Protein AF-A0A235ITZ3-F1 (afdb_monomer_lite)

pLDDT: mean 91.91, std 9.41, range [56.56, 98.81]

Radius of gyration: 17.05 Å; chains: 1; bounding box: 42×32×46 Å

Sequence (168 aa):
MAGVDEAIAHHKAQGYTIIGITNQGGCDTINRNTGKPLKSLEDAIAEQQYTLELIPQLECIYFCPDMKGLTCYRVVRQGAIKIIKIEEIKDINYLFRKSGAGMIYRAAGDFEIDLTKSWMIEDEKAAIAAGVNFFWADVWRMRFTPGMYEVRQATPQQIEFLEGINLN

Foldseek 3Di:
DFQPLVLLVVLVVLVDAAEAAEEQQQCADADPVPRHRNDHPVRVLVVQLVVCVVRVSHQWYWYDHHPQLQWIWTHDNPDIDIDGHDPPPPDQLCRSDPVRQVSVVVVCVVPVDDQQADEDECHVSVNVSSVHHYDYNCLSSVLRGPDDDPSPDDDPVRVCSSVVHDPD

Structure (mmCIF, N/CA/C/O backbone):
data_AF-A0A235ITZ3-F1
#
_entry.id   AF-A0A235ITZ3-F1
#
loop_
_atom_site.group_PDB
_atom_site.id
_atom_site.type_symbol
_atom_site.label_atom_id
_atom_site.label_alt_id
_atom_site.label_comp_id
_atom_site.label_asym_id
_atom_site.label_entity_id
_atom_site.label_seq_id
_atom_site.pdbx_PDB_ins_code
_atom_site.Cartn_x
_atom_site.Cartn_y
_atom_site.Cartn_z
_atom_site.occupancy
_atom_site.B_iso_or_equiv
_atom_site.auth_seq_id
_atom_site.auth_comp_id
_atom_site.auth_asym_id
_atom_site.auth_atom_id
_atom_site.pdbx_PDB_model_num
ATOM 1 N N . MET A 1 1 ? 1.433 -13.022 10.257 1.00 65.56 1 MET A N 1
ATOM 2 C CA . MET A 1 1 ? 2.155 -12.397 11.396 1.00 65.56 1 MET A CA 1
ATOM 3 C C . MET A 1 1 ? 1.133 -12.215 12.505 1.00 65.56 1 MET A C 1
ATOM 5 O O . MET A 1 1 ? 0.013 -11.854 12.176 1.00 65.56 1 MET A O 1
ATOM 9 N N . ALA A 1 2 ? 1.456 -12.525 13.763 1.00 83.88 2 ALA A N 1
ATOM 10 C CA . ALA A 1 2 ? 0.456 -12.489 14.837 1.00 83.88 2 ALA A CA 1
ATOM 11 C C . ALA A 1 2 ? -0.190 -11.095 14.962 1.00 83.88 2 ALA A C 1
ATOM 13 O O . ALA A 1 2 ? 0.519 -10.089 14.874 1.00 83.88 2 ALA A O 1
ATOM 14 N N . GLY A 1 3 ? -1.513 -11.047 15.138 1.00 86.25 3 GLY A N 1
ATOM 15 C CA . GLY A 1 3 ? -2.287 -9.815 15.302 1.00 86.25 3 GLY A CA 1
ATOM 16 C C . GLY A 1 3 ? -2.624 -9.077 14.003 1.00 86.25 3 GLY A C 1
ATOM 17 O O . GLY A 1 3 ? -3.430 -8.155 14.038 1.00 86.25 3 GLY A O 1
ATOM 18 N N . VAL A 1 4 ? -2.033 -9.435 12.855 1.00 91.12 4 VAL A N 1
ATOM 19 C CA . VAL A 1 4 ? -2.322 -8.744 11.583 1.00 91.12 4 VAL A CA 1
ATOM 20 C C . VAL A 1 4 ? -3.715 -9.093 11.069 1.00 91.12 4 VAL A C 1
ATOM 22 O O . VAL A 1 4 ? -4.459 -8.192 10.690 1.00 91.12 4 VAL A O 1
ATOM 25 N N . ASP A 1 5 ? -4.086 -10.373 11.088 1.00 91.56 5 ASP A N 1
ATOM 26 C CA . ASP A 1 5 ? -5.382 -10.821 10.571 1.00 91.56 5 ASP A CA 1
ATOM 27 C C . ASP A 1 5 ? -6.522 -10.256 11.431 1.00 91.56 5 ASP A C 1
ATOM 29 O O . ASP A 1 5 ? -7.515 -9.747 10.905 1.00 91.56 5 ASP A O 1
ATOM 33 N N . GLU A 1 6 ? -6.339 -10.253 12.754 1.00 92.00 6 GLU A N 1
ATOM 34 C CA . GLU A 1 6 ? -7.262 -9.659 13.716 1.00 92.00 6 GLU A CA 1
ATOM 35 C C . GLU A 1 6 ? -7.363 -8.137 13.557 1.00 92.00 6 GLU A C 1
ATOM 37 O O . GLU A 1 6 ? -8.473 -7.603 13.538 1.00 92.00 6 GLU A O 1
ATOM 42 N N . ALA A 1 7 ? -6.235 -7.436 13.390 1.00 93.19 7 ALA A N 1
ATOM 43 C CA . ALA A 1 7 ? -6.230 -5.991 13.174 1.00 93.19 7 ALA A CA 1
ATOM 44 C C . ALA A 1 7 ? -6.975 -5.621 11.887 1.00 93.19 7 ALA A C 1
ATOM 46 O O . ALA A 1 7 ? -7.835 -4.740 11.890 1.00 93.19 7 ALA A O 1
ATOM 47 N N . ILE A 1 8 ? -6.693 -6.316 10.784 1.00 95.00 8 ILE A N 1
ATOM 48 C CA . ILE A 1 8 ? -7.360 -6.082 9.502 1.00 95.00 8 ILE A CA 1
ATOM 49 C C . ILE A 1 8 ? -8.861 -6.366 9.615 1.00 95.00 8 ILE A C 1
ATOM 51 O O . ILE A 1 8 ? -9.670 -5.547 9.174 1.00 95.00 8 ILE A O 1
ATOM 55 N N . ALA A 1 9 ? -9.247 -7.488 10.228 1.00 93.62 9 ALA A N 1
ATOM 56 C CA . ALA A 1 9 ? -10.651 -7.836 10.429 1.00 93.62 9 ALA A CA 1
ATOM 57 C C . ALA A 1 9 ? -11.388 -6.788 11.278 1.00 93.62 9 ALA A C 1
ATOM 59 O O . ALA A 1 9 ? -12.504 -6.397 10.934 1.00 93.62 9 ALA A O 1
ATOM 60 N N . HIS A 1 10 ? -10.751 -6.294 12.341 1.00 94.12 10 HIS A N 1
ATOM 61 C CA . HIS A 1 10 ? -11.303 -5.265 13.215 1.00 94.12 10 HIS A CA 1
ATOM 62 C C . HIS A 1 10 ? -11.600 -3.962 12.462 1.00 94.12 10 HIS A C 1
ATOM 64 O O . HIS A 1 10 ? -12.735 -3.488 12.472 1.00 94.12 10 HIS A O 1
ATOM 70 N N . HIS A 1 11 ? -10.621 -3.417 11.736 1.00 95.50 11 HIS A N 1
ATOM 71 C CA . HIS A 1 11 ? -10.809 -2.163 10.999 1.00 95.50 11 HIS A CA 1
ATOM 72 C C . HIS A 1 11 ? -11.786 -2.341 9.830 1.00 95.50 11 HIS A C 1
ATOM 74 O O . HIS A 1 11 ? -12.597 -1.457 9.551 1.00 95.50 11 HIS A O 1
ATOM 80 N N . LYS A 1 12 ? -11.795 -3.513 9.182 1.00 95.19 12 LYS A N 1
ATOM 81 C CA . LYS A 1 12 ? -12.799 -3.825 8.159 1.00 95.19 12 LYS A CA 1
ATOM 82 C C . LYS A 1 12 ? -14.220 -3.803 8.733 1.00 95.19 12 LYS A C 1
ATOM 84 O O . LYS A 1 12 ? -15.114 -3.257 8.091 1.00 95.19 12 LYS A O 1
ATOM 89 N N . ALA A 1 13 ? -14.426 -4.335 9.941 1.00 94.44 13 ALA A N 1
ATOM 90 C CA . ALA A 1 13 ? -15.723 -4.309 10.624 1.00 94.44 13 ALA A CA 1
ATOM 91 C C . ALA A 1 13 ? -16.183 -2.888 11.002 1.00 94.44 13 ALA A C 1
ATOM 93 O O . ALA A 1 13 ? -17.382 -2.639 11.081 1.00 94.44 13 ALA A O 1
ATOM 94 N N . GLN A 1 14 ? -15.249 -1.948 11.172 1.00 94.00 14 GLN A N 1
ATOM 95 C CA . GLN A 1 14 ? -15.540 -0.523 11.374 1.00 94.00 14 GLN A CA 1
ATOM 96 C C . GLN A 1 14 ? -15.822 0.243 10.068 1.00 94.00 14 GLN A C 1
ATOM 98 O O . GLN A 1 14 ? -16.101 1.439 10.099 1.00 94.00 14 GLN A O 1
ATOM 103 N N . GLY A 1 15 ? -15.750 -0.422 8.911 1.00 94.50 15 GLY A N 1
ATOM 104 C CA . GLY A 1 15 ? -16.023 0.187 7.609 1.00 94.50 15 GLY A CA 1
ATOM 105 C C . GLY A 1 15 ? -14.792 0.722 6.875 1.00 94.50 15 GLY A C 1
ATOM 106 O O . GLY A 1 15 ? -14.949 1.360 5.835 1.00 94.50 15 GLY A O 1
ATOM 107 N N . TYR A 1 16 ? -13.571 0.447 7.348 1.00 96.94 16 TYR A N 1
ATOM 108 C CA . TYR A 1 16 ? -12.370 0.814 6.597 1.00 96.94 16 TYR A CA 1
ATOM 109 C C . TYR A 1 16 ? -12.228 -0.008 5.310 1.00 96.94 16 TYR A C 1
ATOM 111 O O . TYR A 1 16 ? -12.414 -1.230 5.276 1.00 96.94 16 TYR A O 1
ATOM 119 N N . THR A 1 17 ? -11.812 0.671 4.243 1.00 97.75 17 THR A N 1
ATOM 120 C CA . THR A 1 17 ? -11.331 0.028 3.017 1.00 97.75 17 THR A CA 1
ATOM 121 C C . THR A 1 17 ? -9.848 -0.284 3.185 1.00 97.75 17 THR A C 1
ATOM 123 O O . THR A 1 17 ? -9.053 0.621 3.430 1.00 97.75 17 THR A O 1
ATOM 126 N N . ILE A 1 18 ? -9.465 -1.558 3.070 1.00 98.06 18 ILE A N 1
ATOM 127 C CA . ILE A 1 18 ? -8.084 -2.004 3.297 1.00 98.06 18 ILE A CA 1
ATOM 128 C C . ILE A 1 18 ? -7.389 -2.171 1.942 1.00 98.06 18 ILE A C 1
ATOM 130 O O . ILE A 1 18 ? -7.857 -2.924 1.084 1.00 98.06 18 ILE A O 1
ATOM 134 N N . ILE A 1 19 ? -6.280 -1.455 1.742 1.00 98.44 19 ILE A N 1
ATOM 135 C CA . ILE A 1 19 ? -5.553 -1.373 0.466 1.00 98.44 19 ILE A CA 1
ATOM 136 C C . ILE A 1 19 ? -4.061 -1.592 0.717 1.00 98.44 19 ILE A C 1
ATOM 138 O O . ILE A 1 19 ? -3.480 -0.982 1.611 1.00 98.44 19 ILE A O 1
ATOM 142 N N . GLY A 1 20 ? -3.428 -2.441 -0.093 1.00 98.31 20 GLY A N 1
ATOM 143 C CA . GLY A 1 20 ? -1.984 -2.656 -0.039 1.00 98.31 20 GLY A CA 1
ATOM 144 C C . GLY A 1 20 ? -1.240 -1.655 -0.918 1.00 98.31 20 GLY A C 1
ATOM 145 O O . GLY A 1 20 ? -1.676 -1.358 -2.029 1.00 98.31 20 GLY A O 1
ATOM 146 N N . ILE A 1 21 ? -0.103 -1.143 -0.443 1.00 98.12 21 ILE A N 1
ATOM 147 C CA . ILE A 1 21 ? 0.753 -0.215 -1.195 1.00 98.12 21 ILE A CA 1
ATOM 148 C C . ILE A 1 21 ? 2.219 -0.616 -1.019 1.00 98.12 21 ILE A C 1
ATOM 150 O O . ILE A 1 21 ? 2.741 -0.592 0.097 1.00 98.12 21 ILE A O 1
ATOM 154 N N . THR A 1 22 ? 2.919 -0.949 -2.107 1.00 98.38 22 THR A N 1
ATOM 155 C CA . THR A 1 22 ? 4.291 -1.484 -2.016 1.00 98.38 22 THR A CA 1
ATOM 156 C C . THR A 1 22 ? 5.236 -1.038 -3.140 1.00 98.38 22 THR A C 1
ATOM 158 O O . THR A 1 22 ? 4.839 -0.797 -4.277 1.00 98.38 22 THR A O 1
ATOM 161 N N . ASN A 1 23 ? 6.528 -0.920 -2.822 1.00 98.19 23 ASN A N 1
ATOM 162 C CA . ASN A 1 23 ? 7.587 -0.683 -3.805 1.00 98.19 23 ASN A CA 1
ATOM 163 C C . ASN A 1 23 ? 8.191 -2.032 -4.225 1.00 98.19 23 ASN A C 1
ATOM 165 O O . ASN A 1 23 ? 8.760 -2.732 -3.395 1.00 98.19 23 ASN A O 1
ATOM 169 N N . GLN A 1 24 ? 8.175 -2.355 -5.518 1.00 97.44 24 GLN A N 1
ATOM 170 C CA . GLN A 1 24 ? 8.738 -3.591 -6.082 1.00 97.44 24 GLN A CA 1
ATOM 171 C C . GLN A 1 24 ? 9.976 -3.293 -6.943 1.00 97.44 24 GLN A C 1
ATOM 173 O O . GLN A 1 24 ? 10.072 -3.703 -8.097 1.00 97.44 24 GLN A O 1
ATOM 178 N N . GLY A 1 25 ? 10.957 -2.585 -6.366 1.00 95.00 25 GLY A N 1
ATOM 179 C CA . GLY A 1 25 ? 12.158 -2.110 -7.080 1.00 95.00 25 GLY A CA 1
ATOM 180 C C . GLY A 1 25 ? 13.053 -3.206 -7.679 1.00 95.00 25 GLY A C 1
ATOM 181 O O . GLY A 1 25 ? 13.891 -2.913 -8.530 1.00 95.00 25 GLY A O 1
ATOM 182 N N . GLY A 1 26 ? 12.861 -4.471 -7.286 1.00 96.06 26 GLY A N 1
ATOM 183 C CA . GLY A 1 26 ? 13.508 -5.619 -7.928 1.00 96.06 26 GLY A CA 1
ATOM 184 C C . GLY A 1 26 ? 13.159 -5.771 -9.415 1.00 96.06 26 GLY A C 1
ATOM 185 O O . GLY A 1 26 ? 13.949 -6.353 -10.152 1.00 96.06 26 GLY A O 1
ATOM 186 N N . CYS A 1 27 ? 12.035 -5.200 -9.863 1.00 96.44 27 CYS A N 1
ATOM 187 C CA . CYS A 1 27 ? 11.621 -5.211 -11.269 1.00 96.44 27 CYS A CA 1
ATOM 188 C C . CYS A 1 27 ? 12.490 -4.322 -12.174 1.00 96.44 27 CYS A C 1
ATOM 190 O O . CYS A 1 27 ? 12.584 -4.573 -13.370 1.00 96.44 27 CYS A O 1
ATOM 192 N N . ASP A 1 28 ? 13.114 -3.285 -11.616 1.00 95.75 28 ASP A N 1
ATOM 193 C CA . ASP A 1 28 ? 13.930 -2.310 -12.358 1.00 95.75 28 ASP A CA 1
ATOM 194 C C . ASP A 1 28 ? 15.424 -2.429 -12.011 1.00 95.75 28 ASP A C 1
ATOM 196 O O . ASP A 1 28 ? 16.309 -2.018 -12.759 1.00 95.75 28 ASP A O 1
ATOM 200 N N . THR A 1 29 ? 15.737 -3.062 -10.878 1.00 95.56 29 THR A N 1
ATOM 201 C CA . THR A 1 29 ? 17.122 -3.322 -10.483 1.00 95.56 29 THR A CA 1
ATOM 202 C C . THR A 1 29 ? 17.711 -4.453 -11.325 1.00 95.56 29 THR A C 1
ATOM 204 O O . THR A 1 29 ? 17.237 -5.586 -11.267 1.00 95.56 29 THR A O 1
ATOM 207 N N . ILE A 1 30 ? 18.784 -4.166 -12.065 1.00 96.25 30 ILE A N 1
ATOM 208 C CA . ILE A 1 30 ? 19.452 -5.140 -12.938 1.00 96.25 30 ILE A CA 1
ATOM 209 C C . ILE A 1 30 ? 20.471 -5.983 -12.165 1.00 96.25 30 ILE A C 1
ATOM 211 O O . ILE A 1 30 ? 21.384 -5.469 -11.514 1.00 96.25 30 ILE A O 1
ATOM 215 N N . ASN A 1 31 ? 20.353 -7.302 -12.297 1.00 95.25 31 ASN A N 1
ATOM 216 C CA . ASN A 1 31 ? 21.351 -8.259 -11.850 1.00 95.25 31 ASN A CA 1
ATOM 217 C C . ASN A 1 31 ? 22.579 -8.203 -12.770 1.00 95.25 31 ASN A C 1
ATOM 219 O O . ASN A 1 31 ? 22.499 -8.520 -13.958 1.00 95.25 31 ASN A O 1
ATOM 223 N N . ARG A 1 32 ? 23.739 -7.848 -12.209 1.00 95.69 32 ARG A N 1
ATOM 224 C CA . ARG A 1 32 ? 24.992 -7.698 -12.968 1.00 95.69 32 ARG A CA 1
ATOM 225 C C . ARG A 1 32 ? 25.489 -8.995 -13.612 1.00 95.69 32 ARG A C 1
ATOM 227 O O . ARG A 1 32 ? 26.181 -8.923 -14.618 1.00 95.69 32 ARG A O 1
ATOM 234 N N . ASN A 1 33 ? 25.132 -10.154 -13.061 1.00 96.12 33 ASN A N 1
ATOM 235 C CA . ASN A 1 33 ? 25.587 -11.450 -13.565 1.00 96.12 33 A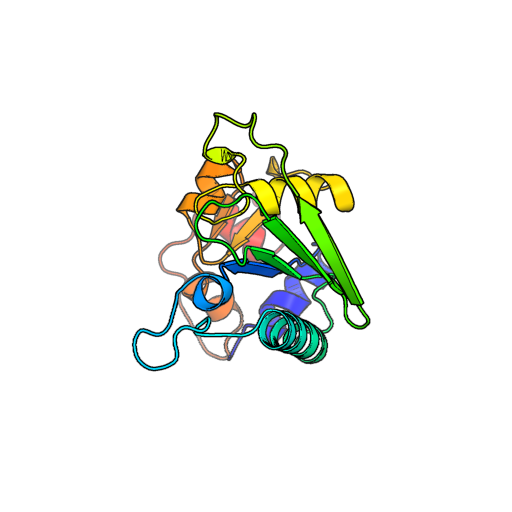SN A CA 1
ATOM 236 C C . ASN A 1 33 ? 24.738 -11.949 -14.740 1.00 96.12 33 ASN A C 1
ATOM 238 O O . ASN A 1 33 ? 25.240 -12.675 -15.590 1.00 96.12 33 ASN A O 1
ATOM 242 N N . THR A 1 34 ? 23.452 -11.588 -14.782 1.00 95.62 34 THR A N 1
ATOM 243 C CA . THR A 1 34 ? 22.510 -12.094 -15.797 1.00 95.62 34 THR A CA 1
ATOM 244 C C . THR A 1 34 ? 22.095 -11.039 -16.819 1.00 95.62 34 THR A C 1
ATOM 246 O O . THR A 1 34 ? 21.531 -11.396 -17.851 1.00 95.62 34 THR A O 1
ATOM 249 N N . GLY A 1 35 ? 22.332 -9.752 -16.538 1.00 95.44 35 GLY A N 1
ATOM 250 C CA . GLY A 1 35 ? 21.870 -8.631 -17.361 1.00 95.44 35 GLY A CA 1
ATOM 251 C C . GLY A 1 35 ? 20.348 -8.437 -17.352 1.00 95.44 35 GLY A C 1
ATOM 252 O O . GLY A 1 35 ? 19.828 -7.694 -18.178 1.00 95.44 35 GLY A O 1
ATOM 253 N N . LYS A 1 36 ? 19.626 -9.109 -16.445 1.00 94.94 36 LYS A N 1
ATOM 254 C CA . LYS A 1 36 ? 18.157 -9.090 -16.339 1.00 94.94 36 LYS A CA 1
ATOM 255 C C . LYS A 1 36 ? 17.703 -8.465 -15.012 1.00 94.94 36 LYS A C 1
ATOM 257 O O . LYS A 1 36 ? 18.507 -8.418 -14.079 1.00 94.94 36 LYS A O 1
ATOM 262 N N . PRO A 1 37 ? 16.439 -8.022 -14.892 1.00 96.81 37 PRO A N 1
ATOM 263 C CA . PRO A 1 37 ? 15.859 -7.625 -13.608 1.00 96.81 37 PRO A CA 1
ATOM 264 C C . PRO A 1 37 ? 16.039 -8.675 -12.500 1.00 96.81 37 PRO A C 1
ATOM 266 O O . PRO A 1 37 ? 16.053 -9.876 -12.777 1.00 96.81 37 PRO A O 1
ATOM 269 N N . LEU A 1 38 ? 16.159 -8.230 -11.242 1.00 96.38 38 LEU A N 1
ATOM 270 C CA . LEU A 1 38 ? 16.217 -9.111 -10.064 1.00 96.38 38 LEU A CA 1
ATOM 271 C C . LEU A 1 38 ? 14.907 -9.877 -9.834 1.00 96.38 38 LEU A C 1
ATOM 273 O O . LEU A 1 38 ? 14.934 -10.958 -9.252 1.00 96.38 38 LEU A O 1
ATOM 277 N N . LYS A 1 39 ? 13.780 -9.314 -10.270 1.00 96.56 39 LYS A N 1
ATOM 278 C CA . LYS A 1 39 ? 12.448 -9.924 -10.234 1.00 96.56 39 LYS A CA 1
ATOM 279 C C . LYS A 1 39 ? 11.743 -9.618 -11.553 1.00 96.56 39 LYS A C 1
ATOM 281 O O . LYS A 1 39 ? 11.853 -8.495 -12.041 1.00 96.56 39 LYS A O 1
ATOM 286 N N . SER A 1 40 ? 11.045 -10.586 -12.142 1.00 96.88 40 SER A N 1
ATOM 287 C CA . SER A 1 40 ? 10.199 -10.294 -13.303 1.00 96.88 40 SER A CA 1
ATOM 288 C C . SER A 1 40 ? 8.951 -9.514 -12.876 1.00 96.88 40 SER A C 1
ATOM 290 O O . SER A 1 40 ? 8.558 -9.520 -11.706 1.00 96.88 40 SER A O 1
ATOM 292 N N . LEU A 1 41 ? 8.318 -8.819 -13.818 1.00 97.44 41 LEU A N 1
ATOM 293 C CA . LEU A 1 41 ? 7.065 -8.129 -13.525 1.00 97.44 41 LEU A CA 1
ATOM 294 C C . LEU A 1 41 ? 5.947 -9.139 -13.229 1.00 97.44 41 LEU A C 1
ATOM 296 O O . LEU A 1 41 ? 5.115 -8.904 -12.355 1.00 97.44 41 LEU A O 1
ATOM 300 N N . GLU A 1 42 ? 5.951 -10.259 -13.942 1.00 97.75 42 GLU A N 1
ATOM 301 C CA . GLU A 1 42 ? 5.010 -11.362 -13.791 1.00 97.75 42 GLU A CA 1
ATOM 302 C C . GLU A 1 42 ? 5.088 -11.953 -12.379 1.00 97.75 42 GLU A C 1
ATOM 304 O O . GLU A 1 42 ? 4.055 -12.102 -11.728 1.00 97.75 42 GLU A O 1
ATOM 309 N N . ASP A 1 43 ? 6.299 -12.182 -11.860 1.00 98.00 43 ASP A N 1
ATOM 310 C CA . ASP A 1 43 ? 6.500 -12.659 -10.486 1.00 98.00 43 ASP A CA 1
ATOM 311 C C . ASP A 1 43 ? 6.021 -11.628 -9.458 1.00 98.00 43 ASP A C 1
ATOM 313 O O . ASP A 1 43 ? 5.413 -11.986 -8.451 1.00 98.00 43 ASP A O 1
ATOM 317 N N . ALA A 1 44 ? 6.265 -10.334 -9.698 1.00 98.31 44 ALA A N 1
ATOM 318 C CA . ALA A 1 44 ? 5.795 -9.279 -8.803 1.00 98.31 44 ALA A CA 1
ATOM 319 C C . ALA A 1 44 ? 4.260 -9.217 -8.743 1.00 98.31 44 ALA A C 1
ATOM 321 O O 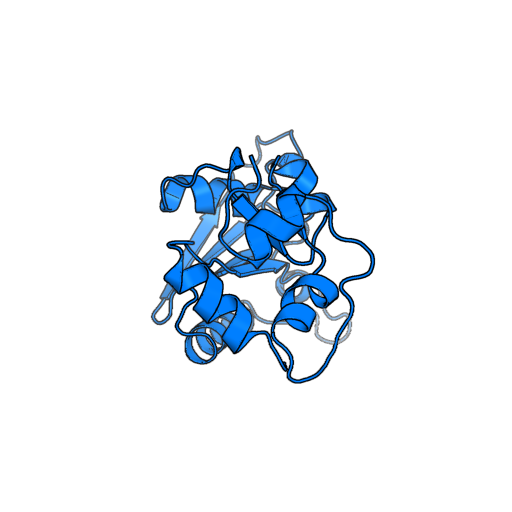. ALA A 1 44 ? 3.703 -9.061 -7.653 1.00 98.31 44 ALA A O 1
ATOM 322 N N . ILE A 1 45 ? 3.581 -9.371 -9.887 1.00 98.56 45 ILE A N 1
ATOM 323 C CA . ILE A 1 45 ? 2.116 -9.453 -9.966 1.00 98.56 45 ILE A CA 1
ATOM 324 C C . ILE A 1 45 ? 1.617 -10.706 -9.242 1.00 98.56 45 ILE A C 1
ATOM 326 O O . ILE A 1 45 ? 0.721 -10.589 -8.407 1.00 98.56 45 ILE A O 1
ATOM 330 N N . ALA A 1 46 ? 2.213 -11.871 -9.507 1.00 98.25 46 ALA A N 1
ATOM 331 C CA . ALA A 1 46 ? 1.825 -13.132 -8.881 1.00 98.25 46 ALA A CA 1
ATOM 332 C C . ALA A 1 46 ? 1.977 -13.085 -7.349 1.00 98.25 46 ALA A C 1
ATOM 334 O O . ALA A 1 46 ? 1.073 -13.495 -6.626 1.00 98.25 46 ALA A O 1
ATOM 335 N N . GLU A 1 47 ? 3.066 -12.502 -6.839 1.00 98.25 47 GLU A N 1
ATOM 336 C CA . GLU A 1 47 ? 3.279 -12.284 -5.400 1.00 98.25 47 GLU A CA 1
ATOM 337 C C . GLU A 1 47 ? 2.166 -11.423 -4.776 1.00 98.25 47 GLU A C 1
ATOM 339 O O . GLU A 1 47 ? 1.672 -11.725 -3.685 1.00 98.25 47 GLU A O 1
ATOM 344 N N . GLN A 1 48 ? 1.727 -10.368 -5.473 1.00 98.56 48 GLN A N 1
ATOM 345 C CA . GLN A 1 48 ? 0.648 -9.504 -4.984 1.00 98.56 48 GLN A CA 1
ATOM 346 C C . GLN A 1 48 ? -0.710 -10.218 -5.039 1.00 98.56 48 GLN A C 1
ATOM 348 O O . GLN A 1 48 ? -1.509 -10.083 -4.116 1.00 98.56 48 GLN A O 1
ATOM 353 N N . GLN A 1 49 ? -0.975 -11.008 -6.082 1.00 98.56 49 GLN A N 1
ATOM 354 C CA . GLN A 1 49 ? -2.197 -11.813 -6.179 1.00 98.56 49 GLN A CA 1
ATOM 355 C C . GLN A 1 49 ? -2.269 -12.855 -5.066 1.00 98.56 49 GLN A C 1
ATOM 357 O O . GLN A 1 49 ? -3.289 -12.947 -4.391 1.00 98.56 49 GLN A O 1
ATOM 362 N N . TYR A 1 50 ? -1.165 -13.548 -4.794 1.00 98.12 50 TYR A N 1
ATOM 363 C CA . TYR A 1 50 ? -1.080 -14.478 -3.673 1.00 98.12 50 TYR A CA 1
ATOM 364 C C . TYR A 1 50 ? -1.279 -13.776 -2.321 1.00 98.12 50 TYR A C 1
ATOM 366 O O . TYR A 1 50 ? -1.984 -14.274 -1.449 1.00 98.12 50 TYR A O 1
ATOM 374 N N . THR A 1 51 ? -0.746 -12.561 -2.155 1.00 97.62 51 THR A N 1
ATOM 375 C CA . THR A 1 51 ? -1.009 -11.750 -0.952 1.00 97.62 51 THR A CA 1
ATOM 376 C C . THR A 1 51 ? -2.504 -11.441 -0.781 1.00 97.62 51 THR A C 1
ATOM 378 O O . THR A 1 51 ? -3.016 -11.492 0.336 1.00 97.62 51 THR A O 1
ATOM 381 N N . LEU A 1 52 ? -3.229 -11.172 -1.873 1.00 97.75 52 LEU A N 1
ATOM 382 C CA . LEU A 1 52 ? -4.683 -10.961 -1.848 1.00 97.75 52 LEU A CA 1
ATOM 383 C C . LEU A 1 52 ? -5.483 -12.234 -1.529 1.00 97.75 52 LEU A C 1
ATOM 385 O O . LEU A 1 52 ? -6.618 -12.127 -1.067 1.00 97.75 52 LEU A O 1
ATOM 389 N N . GLU A 1 53 ? -4.927 -13.418 -1.791 1.00 96.75 53 GLU A N 1
ATOM 390 C CA . GLU A 1 53 ? -5.515 -14.698 -1.378 1.00 96.75 53 GLU A CA 1
ATOM 391 C C . GLU A 1 53 ? -5.303 -14.949 0.118 1.00 96.75 53 GLU A C 1
ATOM 393 O O . GLU A 1 53 ? -6.227 -15.384 0.803 1.00 96.75 53 GLU A O 1
ATOM 398 N N . LEU A 1 54 ? -4.110 -14.630 0.632 1.00 95.19 54 LEU A N 1
ATOM 399 C CA . LEU A 1 54 ? -3.784 -14.759 2.055 1.00 95.19 54 LEU A CA 1
ATOM 400 C C . LEU A 1 54 ? -4.579 -13.786 2.933 1.00 95.19 54 LEU A C 1
ATOM 402 O O . LEU A 1 54 ? -4.946 -14.137 4.050 1.00 95.19 54 LEU A O 1
ATOM 406 N N . ILE A 1 55 ? -4.837 -12.573 2.437 1.00 94.88 55 ILE A N 1
ATOM 407 C CA . ILE A 1 55 ? -5.540 -11.512 3.167 1.00 94.88 55 ILE A CA 1
ATOM 408 C C . ILE A 1 55 ? -6.788 -11.105 2.365 1.00 94.88 55 ILE A C 1
ATOM 410 O O . ILE A 1 55 ? -6.779 -10.092 1.657 1.00 94.88 55 ILE A O 1
ATOM 414 N N . PRO A 1 56 ? -7.891 -11.870 2.458 1.00 93.94 56 PRO A N 1
ATOM 415 C CA . PRO A 1 56 ? -9.089 -11.646 1.646 1.00 93.94 56 PRO A CA 1
ATOM 416 C C . PRO A 1 56 ? -9.811 -10.323 1.947 1.00 93.94 56 PRO A C 1
ATOM 418 O O . PRO A 1 56 ? -10.685 -9.911 1.190 1.00 93.94 56 PRO A O 1
ATOM 421 N N . GLN A 1 57 ? -9.469 -9.630 3.031 1.00 96.50 57 GLN A N 1
ATOM 422 C CA . GLN A 1 57 ? -10.013 -8.314 3.362 1.00 96.50 57 GLN A CA 1
ATOM 423 C C . GLN A 1 57 ? -9.354 -7.172 2.569 1.00 96.50 57 GLN A C 1
ATOM 425 O O . GLN A 1 57 ? -9.907 -6.071 2.543 1.00 96.50 57 GLN A O 1
ATOM 430 N N . LEU A 1 58 ? -8.198 -7.408 1.929 1.00 97.31 58 LEU A N 1
ATOM 431 C CA . LEU A 1 58 ? -7.596 -6.447 1.006 1.00 97.31 58 LEU A CA 1
ATOM 432 C C . LEU A 1 58 ? -8.436 -6.344 -0.269 1.00 97.31 58 LEU A C 1
ATOM 434 O O . LEU A 1 58 ? -8.691 -7.349 -0.936 1.00 97.31 58 LEU A O 1
ATOM 438 N N . GLU A 1 59 ? -8.806 -5.122 -0.644 1.00 97.81 59 GLU A N 1
ATOM 439 C CA . GLU A 1 59 ? -9.548 -4.874 -1.886 1.00 97.81 59 GLU A CA 1
ATOM 440 C C . GLU A 1 59 ? -8.649 -4.997 -3.119 1.00 97.81 59 GLU A C 1
ATOM 442 O O . GLU A 1 59 ? -9.027 -5.565 -4.146 1.00 97.81 59 GLU A O 1
ATOM 447 N N . CYS A 1 60 ? -7.442 -4.442 -3.028 1.00 98.50 60 CYS A N 1
ATOM 448 C CA . CYS A 1 60 ? -6.422 -4.509 -4.065 1.00 98.50 60 CYS A CA 1
ATOM 449 C C . CYS A 1 60 ? -5.048 -4.141 -3.492 1.00 98.50 60 CYS A C 1
ATOM 451 O O . CYS A 1 60 ? -4.931 -3.667 -2.357 1.00 98.50 60 CYS A O 1
ATOM 453 N N . ILE A 1 61 ? -4.010 -4.346 -4.301 1.00 98.81 61 ILE A N 1
ATOM 454 C CA . ILE A 1 61 ? -2.654 -3.880 -4.009 1.00 98.81 61 ILE A CA 1
ATOM 455 C C . ILE A 1 61 ? -2.198 -2.969 -5.142 1.00 98.81 61 ILE A C 1
ATOM 457 O O . ILE A 1 61 ? -2.214 -3.363 -6.307 1.00 98.81 61 ILE A O 1
ATOM 461 N N . TYR A 1 62 ? -1.754 -1.765 -4.802 1.00 98.69 62 TYR A N 1
ATOM 462 C CA . TYR A 1 62 ? -0.994 -0.912 -5.703 1.00 98.69 62 TYR A CA 1
ATOM 463 C C . TYR A 1 62 ? 0.494 -1.172 -5.499 1.00 98.69 62 TYR A C 1
ATOM 465 O O . TYR A 1 62 ? 0.985 -1.149 -4.367 1.00 98.69 62 TYR A O 1
ATOM 473 N N . PHE A 1 63 ? 1.234 -1.399 -6.582 1.00 98.56 63 PHE A N 1
ATOM 474 C CA . PHE A 1 63 ? 2.688 -1.478 -6.497 1.00 98.56 63 PHE A CA 1
ATOM 475 C C . PHE A 1 63 ? 3.406 -0.676 -7.576 1.00 98.56 63 PHE A C 1
ATOM 477 O O . PHE A 1 63 ? 2.959 -0.591 -8.719 1.00 98.56 63 PHE A O 1
ATOM 484 N N . CYS A 1 64 ? 4.563 -0.125 -7.212 1.00 98.12 64 CYS A N 1
ATOM 485 C CA . CYS A 1 64 ? 5.457 0.582 -8.124 1.00 98.12 64 CYS A CA 1
ATOM 486 C C . CYS A 1 64 ? 6.685 -0.289 -8.451 1.00 98.12 64 CYS A C 1
ATOM 488 O O . CYS A 1 64 ? 7.501 -0.521 -7.550 1.00 98.12 64 CYS A O 1
ATOM 490 N N . PRO A 1 65 ? 6.854 -0.776 -9.695 1.00 97.38 65 PRO A N 1
ATOM 491 C CA . PRO A 1 65 ? 8.007 -1.595 -10.070 1.00 97.38 65 PRO A CA 1
ATOM 492 C C . PRO A 1 65 ? 9.272 -0.781 -10.344 1.00 97.38 65 PRO A C 1
ATOM 494 O O . PRO A 1 65 ? 10.373 -1.287 -10.142 1.00 97.38 65 PRO A O 1
ATOM 497 N N . ASP A 1 66 ? 9.135 0.459 -10.816 1.00 92.44 66 ASP A N 1
ATOM 498 C CA . ASP A 1 66 ? 10.272 1.241 -11.293 1.00 92.44 66 ASP A CA 1
ATOM 499 C C . ASP A 1 66 ? 10.878 2.146 -10.216 1.00 92.44 66 ASP A C 1
ATOM 501 O O . ASP A 1 66 ? 10.237 2.523 -9.226 1.00 92.44 66 ASP A O 1
ATOM 505 N N . MET A 1 67 ? 12.157 2.478 -10.393 1.00 93.19 67 MET A N 1
ATOM 506 C CA . MET A 1 67 ? 12.900 3.343 -9.478 1.00 93.19 67 MET A CA 1
ATOM 507 C C . MET A 1 67 ? 12.549 4.824 -9.657 1.00 93.19 67 MET A C 1
ATOM 509 O O . MET A 1 67 ? 12.772 5.605 -8.734 1.00 93.19 67 MET A O 1
ATOM 513 N N . LYS A 1 68 ? 11.980 5.210 -10.808 1.00 92.62 68 LYS A N 1
ATOM 514 C CA . LYS A 1 68 ? 11.591 6.596 -11.117 1.00 92.62 68 LYS A CA 1
ATOM 515 C C . LYS A 1 68 ? 10.202 6.965 -10.582 1.00 92.62 68 LYS A C 1
ATOM 517 O O . LYS A 1 68 ? 9.891 8.146 -10.489 1.00 92.62 68 LYS A O 1
ATOM 522 N N . GLY A 1 69 ? 9.377 5.985 -10.216 1.00 94.69 69 GLY A N 1
ATOM 523 C CA . GLY A 1 69 ? 8.018 6.196 -9.725 1.00 94.69 69 GLY A CA 1
ATOM 524 C C . GLY A 1 69 ? 6.996 6.570 -10.797 1.00 94.69 69 GLY A C 1
ATOM 525 O O . GLY A 1 69 ? 6.000 7.216 -10.470 1.00 94.69 69 GLY A O 1
ATOM 526 N N . LEU A 1 70 ? 7.230 6.202 -12.058 1.00 94.38 70 LEU A N 1
ATOM 527 C CA . LEU A 1 70 ? 6.379 6.599 -13.189 1.00 94.38 70 LEU A CA 1
ATOM 528 C C . LEU A 1 70 ? 5.306 5.562 -13.533 1.00 94.38 70 LEU A C 1
ATOM 530 O O . LEU A 1 70 ? 4.290 5.900 -14.144 1.00 94.38 70 LEU A O 1
ATOM 534 N N . THR A 1 71 ? 5.498 4.311 -13.122 1.00 95.62 71 THR A N 1
ATOM 535 C CA . THR A 1 71 ? 4.563 3.212 -13.350 1.00 95.62 71 THR A CA 1
ATOM 536 C C . THR A 1 71 ? 3.999 2.709 -12.029 1.00 95.62 71 THR A C 1
ATOM 538 O O . THR A 1 71 ? 4.701 2.557 -11.035 1.00 95.62 71 THR A O 1
ATOM 541 N N . CYS A 1 72 ? 2.712 2.395 -12.029 1.00 97.25 72 CYS A N 1
ATOM 542 C CA . CYS A 1 72 ? 2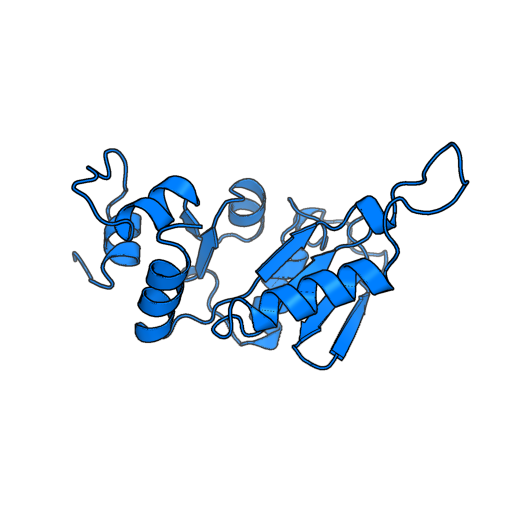.036 1.683 -10.959 1.00 97.25 72 CYS A CA 1
ATOM 543 C C . CYS A 1 72 ? 1.218 0.545 -11.560 1.00 97.25 72 CYS A C 1
ATOM 545 O O . CYS A 1 72 ? 0.746 0.637 -12.690 1.00 97.25 72 CYS A O 1
ATOM 547 N N . TYR A 1 73 ? 1.041 -0.527 -10.807 1.00 98.56 73 TYR A N 1
ATOM 548 C CA . TYR A 1 73 ? 0.086 -1.574 -11.118 1.00 98.56 73 TYR A CA 1
ATOM 549 C C . TYR A 1 73 ? -0.945 -1.635 -10.010 1.00 98.56 73 TYR A C 1
ATOM 551 O O . TYR A 1 73 ? -0.581 -1.737 -8.842 1.00 98.56 73 TYR A O 1
ATOM 559 N N . ARG A 1 74 ? -2.224 -1.614 -10.385 1.00 98.56 74 ARG A N 1
ATOM 560 C CA . ARG A 1 74 ? -3.312 -2.028 -9.501 1.00 98.56 74 ARG A CA 1
ATOM 561 C C . ARG A 1 74 ? -3.547 -3.512 -9.719 1.00 98.56 74 ARG A C 1
ATOM 563 O O . ARG A 1 74 ? -3.986 -3.908 -10.798 1.00 98.56 74 ARG A O 1
ATOM 570 N N . VAL A 1 75 ? -3.261 -4.315 -8.709 1.00 98.69 75 VAL A N 1
ATOM 571 C CA . VAL A 1 75 ? -3.462 -5.762 -8.719 1.00 98.69 75 VAL A CA 1
ATOM 572 C C . VAL A 1 75 ? -4.734 -6.101 -7.964 1.00 98.69 75 VAL A C 1
ATOM 574 O O . VAL A 1 75 ? -4.948 -5.648 -6.840 1.00 98.69 75 VAL A O 1
ATOM 577 N N . VAL A 1 76 ? -5.566 -6.918 -8.594 1.00 98.38 76 VAL A N 1
ATOM 578 C CA . VAL A 1 76 ? -6.728 -7.581 -8.002 1.00 98.38 76 VAL A CA 1
ATOM 579 C C . VAL A 1 76 ? -6.530 -9.092 -8.111 1.00 98.38 76 VAL A C 1
ATOM 581 O O . VAL A 1 76 ? -5.675 -9.562 -8.863 1.00 98.38 76 VAL A O 1
ATOM 584 N N . ARG A 1 77 ? -7.337 -9.875 -7.389 1.00 97.06 77 ARG A N 1
ATOM 585 C CA . ARG A 1 77 ? -7.190 -11.345 -7.304 1.00 97.06 77 ARG A CA 1
ATOM 586 C C . ARG A 1 77 ? -7.031 -12.019 -8.669 1.00 97.06 77 ARG A C 1
ATOM 588 O O . ARG A 1 77 ? -6.227 -12.923 -8.819 1.00 97.06 77 ARG A O 1
ATOM 595 N N . GLN A 1 78 ? -7.765 -11.541 -9.673 1.00 94.06 78 GLN A N 1
ATOM 596 C CA . GLN A 1 78 ? -7.785 -12.114 -11.022 1.00 94.06 78 GLN A CA 1
ATOM 597 C C . GLN A 1 78 ? -7.369 -11.103 -12.097 1.00 94.06 78 GLN A C 1
ATOM 599 O O . GLN A 1 78 ? -7.938 -11.063 -13.184 1.00 94.06 78 GLN A O 1
ATOM 604 N N . GLY A 1 79 ? -6.390 -10.246 -11.806 1.00 96.25 79 GLY A N 1
ATOM 605 C CA . GLY A 1 79 ? -5.805 -9.399 -12.840 1.00 96.25 79 GLY A CA 1
ATOM 606 C C . GLY A 1 79 ? -4.902 -8.298 -12.316 1.00 96.25 79 GLY A C 1
ATOM 607 O O . GLY A 1 79 ? -4.805 -8.049 -11.117 1.00 96.25 79 GLY A O 1
ATOM 608 N N . ALA A 1 80 ? -4.260 -7.601 -13.243 1.00 98.00 80 ALA A N 1
ATOM 609 C CA . ALA A 1 80 ? -3.490 -6.409 -12.945 1.00 98.00 80 ALA A CA 1
ATOM 610 C C . ALA A 1 80 ? -3.690 -5.376 -14.051 1.00 98.00 80 ALA A C 1
ATOM 612 O O . ALA A 1 80 ? -3.719 -5.714 -15.234 1.00 98.0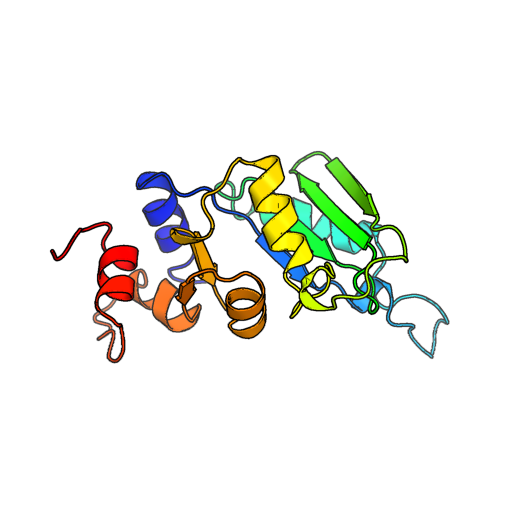0 80 ALA A O 1
ATOM 613 N N . ILE A 1 81 ? -3.814 -4.111 -13.662 1.00 97.88 81 ILE A N 1
ATOM 614 C CA . ILE A 1 81 ? -3.938 -2.984 -14.584 1.00 97.88 81 ILE A CA 1
ATOM 615 C C . ILE A 1 81 ? -2.707 -2.105 -14.417 1.00 97.88 81 ILE A C 1
ATOM 617 O O . ILE A 1 81 ? -2.427 -1.622 -13.319 1.00 97.88 81 ILE A O 1
ATOM 621 N N . LYS A 1 82 ? -1.989 -1.880 -15.520 1.00 97.88 82 LYS A N 1
ATOM 622 C CA . LYS A 1 82 ? -0.881 -0.927 -15.575 1.00 97.88 82 LYS A CA 1
ATOM 623 C C . LYS A 1 82 ? -1.421 0.499 -15.620 1.00 97.88 82 LYS A C 1
ATOM 625 O O . LYS A 1 82 ? -2.293 0.820 -16.423 1.00 97.88 82 LYS A O 1
ATOM 630 N N . ILE A 1 83 ? -0.844 1.362 -14.802 1.00 96.06 83 ILE A N 1
ATOM 631 C CA . ILE A 1 83 ? -1.145 2.784 -14.698 1.00 96.06 83 ILE A CA 1
ATOM 632 C C . ILE A 1 83 ? 0.166 3.531 -14.921 1.00 96.06 83 ILE A C 1
ATOM 634 O O . ILE A 1 83 ? 1.169 3.260 -14.262 1.00 96.06 83 ILE A O 1
ATOM 638 N N . ILE A 1 84 ? 0.172 4.462 -15.868 1.00 91.06 84 ILE A N 1
ATOM 639 C CA . ILE A 1 84 ? 1.367 5.215 -16.253 1.00 91.06 84 ILE A CA 1
ATOM 640 C C . ILE A 1 84 ? 1.115 6.689 -15.962 1.00 91.06 84 ILE A C 1
ATOM 642 O O . ILE A 1 84 ? 0.058 7.221 -16.302 1.00 91.06 84 ILE A O 1
ATOM 646 N N . LYS A 1 85 ? 2.087 7.348 -15.332 1.00 82.38 85 LYS A N 1
ATOM 647 C CA . LYS A 1 85 ? 2.138 8.806 -15.243 1.00 82.38 85 LYS A CA 1
ATOM 648 C C . LYS A 1 85 ? 2.876 9.361 -16.455 1.00 82.38 85 LYS A C 1
ATOM 650 O O . LYS A 1 85 ? 3.914 8.837 -16.848 1.00 82.38 85 LYS A O 1
ATOM 655 N N . ILE A 1 86 ? 2.326 10.425 -17.032 1.00 72.88 86 ILE A N 1
ATOM 656 C CA . ILE A 1 86 ? 2.990 11.195 -18.086 1.00 72.88 86 ILE A CA 1
ATOM 657 C C . ILE A 1 86 ? 4.193 11.908 -17.449 1.00 72.88 86 ILE A C 1
ATOM 659 O O . ILE A 1 86 ? 4.101 12.372 -16.311 1.00 72.88 86 ILE A O 1
ATOM 663 N N . GLU A 1 87 ? 5.317 11.980 -18.164 1.00 64.69 87 GLU A N 1
ATOM 664 C CA . GLU A 1 87 ? 6.619 12.462 -17.661 1.00 64.69 87 GLU A CA 1
ATOM 665 C C . GLU A 1 87 ? 6.629 13.927 -17.173 1.00 64.69 87 GLU A C 1
ATOM 667 O O . GLU A 1 87 ? 7.604 14.376 -16.579 1.00 64.69 87 GLU A O 1
ATOM 672 N N . GLU A 1 88 ? 5.545 14.682 -17.363 1.00 68.00 88 GLU A N 1
ATOM 673 C CA . GLU A 1 88 ? 5.447 16.102 -17.000 1.00 68.00 88 GLU A CA 1
ATOM 674 C C . GLU A 1 88 ? 5.255 16.370 -15.495 1.00 68.00 88 GLU A C 1
ATOM 676 O O . GLU A 1 88 ? 5.235 17.526 -15.062 1.00 68.00 88 GLU A O 1
ATOM 681 N N . ILE A 1 89 ? 5.134 15.329 -14.666 1.00 71.38 89 ILE A N 1
ATOM 682 C CA . ILE A 1 89 ? 4.987 15.488 -13.214 1.00 71.38 89 ILE A CA 1
ATOM 683 C C . ILE A 1 89 ? 6.331 15.885 -12.597 1.00 71.38 89 ILE A C 1
ATOM 685 O O . ILE A 1 89 ? 7.215 15.058 -12.393 1.00 71.38 89 ILE A O 1
ATOM 689 N N . LYS A 1 90 ? 6.460 17.173 -12.265 1.00 76.75 90 LYS A N 1
ATOM 690 C CA . LYS A 1 90 ? 7.649 17.737 -11.602 1.00 76.75 90 LYS A CA 1
ATOM 691 C C . LYS A 1 90 ? 7.656 17.544 -10.086 1.00 76.75 90 LYS A C 1
ATOM 693 O O . LYS A 1 90 ? 8.717 17.611 -9.474 1.00 76.75 90 LYS A O 1
ATOM 698 N N . ASP A 1 91 ? 6.488 17.340 -9.483 1.00 87.50 91 ASP A N 1
ATOM 699 C CA . ASP A 1 91 ? 6.370 17.175 -8.037 1.00 87.50 91 ASP A CA 1
ATOM 700 C C . ASP A 1 91 ? 6.556 15.705 -7.640 1.00 87.50 91 ASP A C 1
ATOM 702 O O . ASP A 1 91 ? 5.744 14.830 -7.961 1.00 87.50 91 ASP A O 1
ATOM 706 N N . ILE A 1 92 ? 7.643 15.456 -6.910 1.00 85.50 92 ILE A N 1
ATOM 707 C CA . ILE A 1 92 ? 8.046 14.137 -6.423 1.00 85.50 92 ILE A CA 1
ATOM 708 C C . ILE A 1 92 ? 6.990 13.487 -5.521 1.00 85.50 92 ILE A C 1
ATOM 710 O O . ILE A 1 92 ? 6.906 12.260 -5.476 1.00 85.50 92 ILE A O 1
ATOM 714 N N . ASN A 1 93 ? 6.146 14.281 -4.851 1.00 90.38 93 ASN A N 1
ATOM 715 C CA . ASN A 1 93 ? 5.074 13.766 -3.999 1.00 90.38 93 ASN A CA 1
ATOM 716 C C . ASN A 1 93 ? 4.011 13.037 -4.818 1.00 90.38 93 ASN A C 1
ATOM 718 O O . ASN A 1 93 ? 3.343 12.143 -4.312 1.00 90.38 93 ASN A O 1
ATOM 722 N N . TYR A 1 94 ? 3.883 13.344 -6.107 1.00 91.19 94 TYR A N 1
ATOM 723 C CA . TYR A 1 94 ? 2.942 12.659 -6.982 1.00 91.19 94 TYR A CA 1
ATOM 724 C C . TYR A 1 94 ? 3.536 11.406 -7.627 1.00 91.19 94 TYR A C 1
ATOM 726 O O . TYR A 1 94 ? 2.813 10.725 -8.350 1.00 91.19 94 TYR A O 1
ATOM 734 N N . LEU A 1 95 ? 4.802 11.056 -7.400 1.00 95.19 95 LEU A N 1
ATOM 735 C CA . LEU A 1 95 ? 5.368 9.811 -7.927 1.00 95.19 95 LEU A CA 1
ATOM 736 C C . LEU A 1 95 ? 4.741 8.590 -7.249 1.00 95.19 95 LEU A C 1
ATOM 738 O O . LEU A 1 95 ? 4.369 8.627 -6.078 1.00 95.19 95 LEU A O 1
ATOM 742 N N . PHE A 1 96 ? 4.619 7.489 -7.991 1.00 96.62 96 PHE A N 1
ATOM 743 C CA . PHE A 1 96 ? 4.071 6.242 -7.458 1.00 96.62 96 PHE A CA 1
ATOM 744 C C . PHE A 1 96 ? 5.014 5.565 -6.467 1.00 96.62 96 PHE A C 1
ATOM 746 O O . PHE A 1 96 ? 4.552 4.965 -5.503 1.00 96.62 96 PHE A O 1
ATOM 753 N N . ARG A 1 97 ? 6.329 5.662 -6.674 1.00 96.44 97 ARG A N 1
ATOM 754 C CA . ARG A 1 97 ? 7.310 5.047 -5.780 1.00 96.44 97 ARG A CA 1
ATOM 755 C C . ARG A 1 97 ? 7.327 5.773 -4.438 1.00 96.44 97 ARG A C 1
ATOM 757 O O . ARG A 1 97 ? 7.642 6.960 -4.394 1.00 96.44 97 ARG A O 1
ATOM 764 N N . LYS A 1 98 ? 7.110 5.043 -3.339 1.00 96.69 98 LYS A N 1
ATOM 765 C CA . LYS A 1 98 ? 7.284 5.588 -1.983 1.00 96.69 98 LYS A CA 1
ATOM 766 C C . LYS A 1 98 ? 8.738 6.049 -1.788 1.00 96.69 98 LYS A C 1
ATOM 768 O O . LYS A 1 98 ? 9.653 5.336 -2.201 1.00 96.69 98 LYS A O 1
ATOM 773 N N . SER A 1 99 ? 9.001 7.201 -1.177 1.00 95.81 99 SER A N 1
ATOM 774 C CA . SER A 1 99 ? 8.091 8.002 -0.341 1.00 95.81 99 SER A CA 1
ATOM 775 C C . SER A 1 99 ? 7.111 8.938 -1.065 1.00 95.81 99 SER A C 1
ATOM 777 O O . SER A 1 99 ? 6.423 9.690 -0.388 1.00 95.81 99 SER A O 1
ATOM 779 N N . GLY A 1 100 ? 7.013 8.915 -2.398 1.00 94.88 100 GLY A N 1
ATOM 780 C CA . GLY A 1 100 ? 5.911 9.574 -3.106 1.00 94.88 100 GLY A CA 1
ATOM 781 C C . GLY A 1 100 ? 4.539 8.993 -2.728 1.00 94.88 100 GLY A C 1
ATOM 782 O O . GLY A 1 100 ? 4.423 7.840 -2.306 1.00 94.88 100 GLY A O 1
ATOM 783 N N . ALA A 1 101 ? 3.495 9.800 -2.893 1.00 96.75 101 ALA A N 1
ATOM 784 C CA . ALA A 1 101 ? 2.109 9.512 -2.528 1.00 96.75 101 ALA A CA 1
ATOM 785 C C . ALA A 1 101 ? 1.226 9.117 -3.723 1.00 96.75 101 ALA A C 1
ATOM 787 O O . ALA A 1 101 ? 0.022 8.912 -3.571 1.00 96.75 101 ALA A O 1
ATOM 788 N N . GLY A 1 102 ? 1.791 8.958 -4.924 1.00 96.50 102 GLY A N 1
ATOM 789 C CA . GLY A 1 102 ? 1.021 8.692 -6.139 1.00 96.50 102 GLY A CA 1
ATOM 790 C C . GLY A 1 102 ? 0.149 7.434 -6.060 1.00 96.50 102 GLY A C 1
ATOM 791 O O . GLY A 1 102 ? -0.950 7.429 -6.614 1.00 96.50 102 GLY A O 1
ATOM 792 N N . MET A 1 103 ? 0.603 6.379 -5.367 1.00 97.94 103 MET A N 1
ATOM 793 C CA . MET A 1 103 ? -0.210 5.170 -5.156 1.00 97.94 103 MET A CA 1
ATOM 794 C C . MET A 1 103 ? -1.383 5.432 -4.201 1.00 97.94 103 MET A C 1
ATOM 796 O O . MET A 1 103 ? -2.482 4.946 -4.454 1.00 97.94 103 MET A O 1
ATOM 800 N N . ILE A 1 104 ? -1.175 6.248 -3.162 1.00 98.19 104 ILE A N 1
ATOM 801 C CA . ILE A 1 104 ? -2.212 6.634 -2.193 1.00 98.19 104 ILE A CA 1
ATOM 802 C C . ILE A 1 104 ? -3.272 7.505 -2.877 1.00 98.19 104 ILE A C 1
ATOM 804 O O . ILE A 1 104 ? -4.461 7.225 -2.769 1.00 98.19 104 ILE A O 1
ATOM 808 N N . TYR A 1 105 ? -2.861 8.503 -3.663 1.00 97.25 105 TYR A N 1
ATOM 809 C CA . TYR A 1 105 ? -3.795 9.337 -4.427 1.00 97.25 105 TYR A CA 1
ATOM 810 C C . TYR A 1 105 ? -4.581 8.538 -5.461 1.00 97.25 105 TYR A C 1
ATOM 812 O O . TYR A 1 105 ? -5.764 8.794 -5.677 1.00 97.25 105 TYR A O 1
ATOM 820 N N . ARG A 1 106 ? -3.941 7.546 -6.093 1.00 96.81 106 ARG A N 1
ATOM 821 C CA . ARG A 1 106 ? -4.644 6.663 -7.019 1.00 96.81 106 ARG A CA 1
ATOM 822 C C . ARG A 1 106 ? -5.709 5.835 -6.303 1.00 96.81 106 ARG A C 1
ATOM 824 O O . ARG A 1 106 ? -6.829 5.769 -6.798 1.00 96.81 106 ARG A O 1
ATOM 831 N N . ALA A 1 107 ? -5.368 5.251 -5.157 1.00 97.88 107 ALA A N 1
ATOM 832 C CA . ALA A 1 107 ? -6.318 4.528 -4.321 1.00 97.88 107 ALA A CA 1
ATOM 833 C C . ALA A 1 107 ? -7.486 5.428 -3.888 1.00 97.88 107 ALA A C 1
ATOM 835 O O . ALA A 1 107 ? -8.640 5.031 -4.010 1.00 97.88 107 ALA A O 1
ATOM 836 N N . ALA A 1 108 ? -7.207 6.665 -3.471 1.00 97.50 108 ALA A N 1
ATOM 837 C CA . ALA A 1 108 ? -8.251 7.603 -3.075 1.00 97.50 108 ALA A CA 1
ATOM 838 C C . ALA A 1 108 ? -9.221 7.940 -4.209 1.00 97.50 108 ALA A C 1
ATOM 840 O O . ALA A 1 108 ? -10.424 7.985 -3.978 1.00 97.50 108 ALA A O 1
ATOM 841 N N . GLY A 1 109 ? -8.718 8.120 -5.433 1.00 97.00 109 GLY A N 1
ATOM 842 C CA . GLY A 1 109 ? -9.568 8.343 -6.602 1.00 97.00 109 GLY A CA 1
ATOM 843 C C . GLY A 1 109 ? -10.372 7.107 -7.016 1.00 97.00 109 GLY A C 1
ATOM 844 O O . GLY A 1 109 ? -11.544 7.235 -7.344 1.00 97.00 109 GLY A O 1
ATOM 845 N N . ASP A 1 110 ? -9.769 5.914 -6.985 1.00 97.00 110 ASP A N 1
ATOM 846 C CA . ASP A 1 110 ? -10.442 4.673 -7.398 1.00 97.00 110 ASP A CA 1
ATOM 847 C C . ASP A 1 110 ? -11.554 4.234 -6.416 1.00 97.00 110 ASP A C 1
ATOM 849 O O . ASP A 1 110 ? -12.456 3.503 -6.822 1.00 97.00 110 ASP A O 1
ATOM 853 N N . PHE A 1 111 ? -11.484 4.652 -5.145 1.00 97.19 111 PHE A N 1
ATOM 854 C CA . PHE A 1 111 ? -12.395 4.229 -4.069 1.00 97.19 111 PHE A CA 1
ATOM 855 C C . PHE A 1 111 ? -13.104 5.393 -3.349 1.00 97.19 111 PHE A C 1
ATOM 857 O O . PHE A 1 111 ? -13.734 5.165 -2.320 1.00 97.19 111 PHE A O 1
ATOM 864 N N . GLU A 1 112 ? -12.987 6.624 -3.855 1.00 96.75 112 GLU A N 1
ATOM 865 C CA . GLU A 1 112 ? -13.587 7.838 -3.267 1.00 96.75 112 GLU A CA 1
ATOM 866 C C . GLU A 1 112 ? -13.248 8.031 -1.770 1.00 96.75 112 GLU A C 1
ATOM 868 O O . GLU A 1 112 ? -14.098 8.355 -0.942 1.00 96.75 112 GLU A O 1
ATOM 873 N N . ILE A 1 113 ? -11.979 7.810 -1.405 1.00 95.88 113 ILE A N 1
ATOM 874 C CA . ILE A 1 113 ? -11.522 7.800 -0.004 1.00 95.88 113 ILE A CA 1
ATOM 875 C C . ILE A 1 113 ? -11.220 9.217 0.498 1.00 95.88 113 ILE A C 1
ATOM 877 O O . ILE A 1 113 ? -10.471 9.972 -0.124 1.00 95.88 113 ILE A O 1
ATOM 881 N N . ASP A 1 114 ? -11.706 9.531 1.701 1.00 96.50 114 ASP A N 1
ATOM 882 C CA . ASP A 1 114 ? -11.294 10.704 2.474 1.00 96.50 114 ASP A CA 1
ATOM 883 C C . ASP A 1 114 ? -9.918 10.472 3.126 1.00 96.50 114 ASP A C 1
ATOM 885 O O . ASP A 1 114 ? -9.776 9.764 4.132 1.00 96.50 114 ASP A O 1
ATOM 889 N N . LEU A 1 115 ? -8.880 11.085 2.550 1.00 96.62 115 LEU A N 1
ATOM 890 C CA . LEU A 1 115 ? -7.502 10.966 3.034 1.00 96.62 115 LEU A CA 1
ATOM 891 C C . LEU A 1 115 ? -7.311 11.520 4.455 1.00 96.62 115 LEU A C 1
ATOM 893 O O . LEU A 1 115 ? -6.473 11.004 5.192 1.00 96.62 115 LEU A O 1
ATOM 897 N N . THR A 1 116 ? -8.121 12.490 4.890 1.00 95.56 116 THR A N 1
ATOM 898 C CA . THR A 1 116 ? -7.998 13.082 6.237 1.00 95.56 116 THR A CA 1
ATOM 899 C C . THR A 1 116 ? -8.390 12.105 7.350 1.00 95.56 116 THR A C 1
ATOM 901 O O . THR A 1 116 ? -7.937 12.227 8.487 1.00 95.56 116 THR A O 1
ATOM 904 N N . LYS A 1 117 ? -9.184 11.085 7.005 1.00 95.25 117 LYS A N 1
ATOM 905 C CA . LYS A 1 117 ? -9.623 9.996 7.895 1.00 95.25 117 LYS A CA 1
ATOM 906 C C . LYS A 1 117 ? -8.885 8.683 7.635 1.00 95.25 117 LYS A C 1
ATOM 908 O O . LYS A 1 117 ? -9.195 7.658 8.242 1.00 95.25 117 LYS A O 1
ATOM 913 N N . SER A 1 118 ? -7.923 8.705 6.717 1.00 97.44 118 SER A N 1
ATOM 914 C CA . SER A 1 118 ? -7.155 7.535 6.312 1.00 97.44 118 SER A CA 1
ATOM 915 C C . SER A 1 118 ? -5.897 7.373 7.154 1.00 97.44 118 SER A C 1
ATOM 917 O O . SER A 1 118 ? -5.371 8.344 7.701 1.00 97.44 118 SER A O 1
ATOM 919 N N . TRP A 1 119 ? -5.408 6.136 7.226 1.00 97.75 119 TRP A N 1
ATOM 920 C CA . TRP A 1 119 ? -4.221 5.757 7.985 1.00 97.75 119 TRP A CA 1
ATOM 921 C C . TRP A 1 119 ? -3.255 4.966 7.104 1.00 97.75 119 TRP A C 1
ATOM 923 O O . TRP A 1 119 ? -3.654 4.017 6.431 1.00 97.75 119 TRP A O 1
ATOM 933 N N . MET A 1 120 ? -1.979 5.349 7.121 1.00 97.69 120 MET A N 1
ATOM 934 C CA . MET A 1 120 ? -0.881 4.590 6.530 1.00 97.69 120 MET A CA 1
ATOM 935 C C . MET A 1 120 ? -0.169 3.796 7.619 1.00 97.69 120 MET A C 1
ATOM 937 O O . MET A 1 120 ? 0.244 4.353 8.639 1.00 97.69 120 MET A O 1
ATOM 941 N N . ILE A 1 121 ? 0.015 2.504 7.365 1.00 96.81 121 ILE A N 1
ATOM 942 C CA . ILE A 1 121 ? 0.713 1.594 8.266 1.00 96.81 121 ILE A CA 1
ATOM 943 C C . ILE A 1 121 ? 2.128 1.335 7.718 1.00 96.81 121 ILE A C 1
ATOM 945 O O . ILE A 1 121 ? 2.289 1.025 6.539 1.00 96.81 121 ILE A O 1
ATOM 949 N N . GLU A 1 122 ? 3.150 1.467 8.570 1.00 93.62 122 GLU A N 1
ATOM 950 C CA . GLU A 1 122 ? 4.577 1.149 8.314 1.00 93.62 122 GLU A CA 1
ATOM 951 C C . GLU A 1 122 ? 5.434 2.168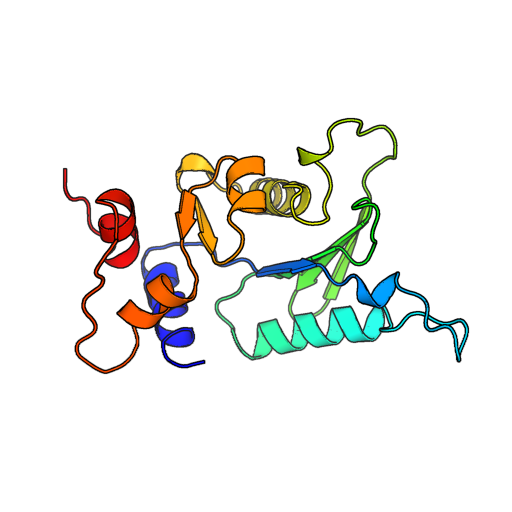 7.526 1.00 93.62 122 GLU A C 1
ATOM 953 O O . GLU A 1 122 ? 6.658 2.112 7.622 1.00 93.62 122 GLU A O 1
ATOM 958 N N . ASP A 1 123 ? 4.859 3.134 6.798 1.00 96.00 123 ASP A N 1
ATOM 959 C CA . ASP A 1 123 ? 5.638 4.100 5.992 1.00 96.00 123 ASP A CA 1
ATOM 960 C C . ASP A 1 123 ? 5.276 5.570 6.278 1.00 96.00 123 ASP A C 1
ATOM 962 O O . ASP A 1 123 ? 4.412 6.164 5.629 1.00 96.00 123 ASP A O 1
ATOM 966 N N . GLU A 1 124 ? 5.964 6.168 7.254 1.00 96.62 124 GLU A N 1
ATOM 967 C CA . GLU A 1 124 ? 5.719 7.542 7.718 1.00 96.62 124 GLU A CA 1
ATOM 968 C C . GLU A 1 124 ? 5.934 8.587 6.619 1.00 96.62 124 GLU A C 1
ATOM 970 O O . GLU A 1 124 ? 5.159 9.530 6.478 1.00 96.62 124 GLU A O 1
ATOM 975 N N . LYS A 1 125 ? 6.972 8.421 5.793 1.00 97.12 125 LYS A N 1
ATOM 976 C CA . LYS A 1 125 ? 7.293 9.410 4.756 1.00 97.12 125 LYS A CA 1
ATOM 977 C C . LYS A 1 125 ? 6.229 9.437 3.665 1.00 97.12 125 LYS A C 1
ATOM 979 O O . LYS A 1 125 ? 5.862 10.519 3.217 1.00 97.12 125 LYS A O 1
ATOM 984 N N . ALA A 1 126 ? 5.727 8.268 3.260 1.00 96.69 126 ALA A N 1
ATOM 985 C CA . ALA A 1 126 ? 4.597 8.193 2.339 1.00 96.69 126 ALA A CA 1
ATOM 986 C C . ALA A 1 126 ? 3.317 8.770 2.967 1.00 96.69 126 ALA A C 1
ATOM 988 O O . ALA A 1 126 ? 2.558 9.449 2.276 1.00 96.69 126 ALA A O 1
ATOM 989 N N . ALA A 1 127 ? 3.106 8.553 4.272 1.00 97.44 127 ALA A N 1
ATOM 990 C CA . ALA A 1 127 ? 1.975 9.118 5.002 1.00 97.44 127 ALA A CA 1
ATOM 991 C C . ALA A 1 127 ? 1.993 10.656 4.983 1.00 97.44 127 ALA A C 1
ATOM 993 O O . ALA A 1 127 ? 1.018 11.286 4.574 1.00 97.44 127 ALA A O 1
ATOM 994 N N . ILE A 1 128 ? 3.142 11.246 5.332 1.00 96.88 128 ILE A N 1
ATOM 995 C CA . ILE A 1 128 ? 3.376 12.696 5.312 1.00 96.88 128 ILE A CA 1
ATOM 996 C C . ILE A 1 128 ? 3.179 13.253 3.902 1.00 96.88 128 ILE A C 1
ATOM 998 O O . ILE A 1 128 ? 2.478 14.248 3.735 1.00 96.88 128 ILE A O 1
ATOM 1002 N N . ALA A 1 129 ? 3.756 12.608 2.883 1.00 96.44 129 ALA A N 1
ATOM 1003 C CA . ALA A 1 129 ? 3.616 13.049 1.497 1.00 96.44 129 ALA A CA 1
ATOM 1004 C C . ALA A 1 129 ? 2.150 13.051 1.031 1.00 96.44 129 ALA A C 1
ATOM 1006 O O . ALA A 1 129 ? 1.751 13.926 0.268 1.00 96.44 129 ALA A O 1
ATOM 1007 N N . ALA A 1 130 ? 1.343 12.095 1.498 1.00 96.50 130 ALA A N 1
ATOM 1008 C CA . ALA A 1 130 ? -0.072 12.002 1.156 1.00 96.50 130 ALA A CA 1
ATOM 1009 C C . ALA A 1 130 ? -0.986 12.873 2.031 1.00 96.50 130 ALA A C 1
ATOM 1011 O O . ALA A 1 130 ? -2.146 13.064 1.668 1.00 96.50 130 ALA A O 1
ATOM 1012 N N . GLY A 1 131 ? -0.492 13.380 3.165 1.00 96.38 131 GLY A N 1
ATOM 1013 C CA . GLY A 1 131 ? -1.311 14.069 4.162 1.00 96.38 131 GLY A CA 1
ATOM 1014 C C . GLY A 1 131 ? -2.300 13.145 4.883 1.00 96.38 131 GLY A C 1
ATOM 1015 O O . GLY A 1 131 ? -3.388 13.591 5.236 1.00 96.38 131 GLY A O 1
ATOM 1016 N N . VAL A 1 132 ? -1.949 11.867 5.068 1.00 97.44 132 VAL A N 1
ATOM 1017 C CA . VAL A 1 132 ? -2.757 10.889 5.823 1.00 97.44 132 VAL A CA 1
ATOM 1018 C C . VAL A 1 132 ? -2.188 10.673 7.223 1.00 97.44 132 VAL A C 1
ATOM 1020 O O . VAL A 1 132 ? -1.011 10.940 7.475 1.00 97.44 132 VAL A O 1
ATOM 1023 N N . ASN A 1 133 ? -3.005 10.141 8.133 1.00 97.50 133 ASN A N 1
ATOM 1024 C CA . ASN A 1 133 ? -2.536 9.757 9.462 1.00 97.50 133 ASN A CA 1
ATOM 1025 C C . ASN A 1 133 ? -1.543 8.590 9.369 1.00 97.50 133 ASN A C 1
ATOM 1027 O O . ASN A 1 133 ? -1.560 7.810 8.413 1.00 97.50 133 ASN A O 1
ATOM 1031 N N . PHE A 1 134 ? -0.683 8.446 10.373 1.00 96.19 134 PHE A N 1
ATOM 1032 C CA . PHE A 1 134 ? 0.370 7.436 10.382 1.00 96.19 134 PHE A CA 1
ATOM 1033 C C . PHE A 1 134 ? 0.335 6.573 11.643 1.00 96.19 134 PHE A C 1
ATOM 1035 O O . PHE A 1 134 ? 0.148 7.070 12.758 1.00 96.19 134 PHE A O 1
ATOM 1042 N N . PHE A 1 135 ? 0.575 5.277 11.453 1.00 94.44 135 PHE A N 1
ATOM 1043 C CA . PHE A 1 135 ? 0.770 4.323 12.533 1.00 94.44 135 PHE A CA 1
ATOM 1044 C C . PHE A 1 135 ? 1.928 3.371 12.228 1.00 94.44 135 PHE A C 1
ATOM 1046 O O . PHE A 1 135 ? 2.039 2.807 11.135 1.00 94.44 135 PHE A O 1
ATOM 1053 N N . TRP A 1 136 ? 2.771 3.124 13.227 1.00 92.56 136 TRP A N 1
ATOM 1054 C CA . TRP A 1 136 ? 3.766 2.064 13.141 1.00 92.56 136 TRP A CA 1
ATOM 1055 C C . TRP A 1 136 ? 3.098 0.684 13.178 1.00 92.56 136 TRP A C 1
ATOM 1057 O O . TRP A 1 136 ? 2.230 0.417 14.009 1.00 92.56 136 TRP A O 1
ATOM 1067 N N . ALA A 1 137 ? 3.497 -0.202 12.265 1.00 92.38 137 ALA A N 1
ATOM 1068 C CA . ALA A 1 137 ? 2.852 -1.501 12.086 1.00 92.38 137 ALA A CA 1
ATOM 1069 C C . ALA A 1 137 ? 2.997 -2.438 13.284 1.00 92.38 137 ALA A C 1
ATOM 1071 O O . ALA A 1 137 ? 2.122 -3.268 13.520 1.00 92.38 137 ALA A O 1
ATOM 1072 N N . ASP A 1 138 ? 4.106 -2.337 14.014 1.00 88.94 138 ASP A N 1
ATOM 1073 C CA . ASP A 1 138 ? 4.351 -3.085 15.241 1.00 88.94 138 ASP A CA 1
ATOM 1074 C C . ASP A 1 138 ? 3.393 -2.659 16.351 1.00 88.94 138 ASP A C 1
ATOM 1076 O O . ASP A 1 138 ? 2.706 -3.517 16.900 1.00 88.94 138 ASP A O 1
ATOM 1080 N N . VAL A 1 139 ? 3.254 -1.358 16.607 1.00 88.12 139 VAL A N 1
ATOM 1081 C CA . VAL A 1 139 ? 2.313 -0.839 17.606 1.00 88.12 139 VAL A CA 1
ATOM 1082 C C . VAL A 1 139 ? 0.872 -1.168 17.209 1.00 88.12 139 VAL A C 1
ATOM 1084 O O . VAL A 1 139 ? 0.100 -1.647 18.039 1.00 88.12 139 VAL A O 1
ATOM 1087 N N . TRP A 1 140 ? 0.530 -0.984 15.930 1.00 91.31 140 TRP A N 1
ATOM 1088 C CA . TRP A 1 140 ? -0.799 -1.284 15.400 1.00 91.31 140 TRP A CA 1
ATOM 1089 C C . TRP A 1 140 ? -1.194 -2.751 15.612 1.00 91.31 140 TRP A C 1
ATOM 1091 O O . TRP A 1 140 ? -2.246 -3.020 16.186 1.00 91.31 140 TRP A O 1
ATOM 1101 N N . ARG A 1 141 ? -0.345 -3.715 15.225 1.00 89.19 141 ARG A N 1
ATOM 1102 C CA . ARG A 1 141 ? -0.669 -5.149 15.361 1.00 89.19 141 ARG A CA 1
ATOM 1103 C C . ARG A 1 141 ? -0.547 -5.674 16.793 1.00 89.19 141 ARG A C 1
ATOM 1105 O O . ARG A 1 141 ? -1.259 -6.608 17.148 1.00 89.19 141 ARG A O 1
ATOM 1112 N N . MET A 1 142 ? 0.317 -5.084 17.629 1.00 87.56 142 MET A N 1
ATOM 1113 C CA . MET A 1 142 ? 0.485 -5.493 19.034 1.00 87.56 142 MET A CA 1
ATOM 1114 C C . MET A 1 142 ? -0.806 -5.356 19.845 1.00 87.56 142 MET A C 1
ATOM 1116 O O . MET A 1 142 ? -1.044 -6.141 20.761 1.00 87.56 142 MET A O 1
ATOM 1120 N N . ARG A 1 143 ? -1.679 -4.410 19.483 1.00 86.12 143 ARG A N 1
ATOM 1121 C CA . ARG A 1 143 ? -3.004 -4.277 20.102 1.00 86.12 143 ARG A CA 1
ATOM 1122 C C . ARG A 1 143 ? -3.879 -5.527 19.925 1.00 86.12 143 ARG A C 1
ATOM 1124 O O . ARG A 1 143 ? -4.778 -5.761 20.733 1.00 86.12 143 ARG A O 1
ATOM 1131 N N . PHE A 1 144 ? -3.617 -6.323 18.894 1.00 87.69 144 PHE A N 1
ATOM 1132 C CA . PHE A 1 144 ? -4.423 -7.479 18.512 1.00 87.69 144 PHE A CA 1
ATOM 1133 C C . PHE A 1 144 ? -3.712 -8.816 18.752 1.00 87.69 144 PHE A C 1
ATOM 1135 O O . PHE A 1 144 ? -4.280 -9.874 18.495 1.00 87.69 144 PHE A O 1
ATOM 1142 N N . THR A 1 145 ? -2.483 -8.801 19.277 1.00 85.31 145 THR A N 1
ATOM 1143 C CA . THR A 1 145 ? -1.790 -10.026 19.690 1.00 85.31 145 THR A CA 1
ATOM 1144 C C . THR A 1 145 ? -2.259 -10.497 21.072 1.00 85.31 145 THR A C 1
ATOM 1146 O O . THR A 1 145 ? -2.372 -9.670 21.977 1.00 85.31 145 THR A O 1
ATOM 1149 N N . PRO A 1 146 ? -2.479 -11.810 21.288 1.00 72.94 146 PRO A N 1
ATOM 1150 C CA . PRO A 1 146 ? -2.832 -12.342 22.604 1.00 72.94 146 PRO A CA 1
ATOM 1151 C C . PRO A 1 146 ? -1.766 -12.029 23.666 1.00 72.94 146 PRO A C 1
ATOM 1153 O O . PRO A 1 146 ? -0.605 -12.401 23.509 1.00 72.94 146 PRO A O 1
ATOM 1156 N N . GLY A 1 147 ? -2.165 -11.374 24.760 1.00 70.75 147 GLY A N 1
ATOM 1157 C CA . GLY A 1 147 ? -1.283 -10.989 25.868 1.00 70.75 147 GLY A CA 1
ATOM 1158 C C . GLY A 1 147 ? -1.530 -9.553 26.340 1.00 70.75 147 GLY A C 1
ATOM 1159 O O . GLY A 1 147 ? -2.137 -8.752 25.636 1.00 70.75 147 GLY A O 1
ATOM 1160 N N . MET A 1 148 ? -1.078 -9.216 27.552 1.00 56.69 148 MET A N 1
ATOM 1161 C CA . MET A 1 148 ? -1.077 -7.825 28.018 1.00 56.69 148 MET A CA 1
ATOM 1162 C C . MET A 1 148 ? 0.104 -7.085 27.391 1.00 56.69 148 MET A C 1
ATOM 1164 O O . MET A 1 148 ? 1.242 -7.232 27.838 1.00 56.69 148 MET A O 1
ATOM 1168 N N . TYR A 1 149 ? -0.177 -6.269 26.383 1.00 63.06 149 TYR A N 1
ATOM 1169 C CA . TYR A 1 149 ? 0.780 -5.317 25.838 1.00 63.06 149 TYR A CA 1
ATOM 1170 C C . TYR A 1 149 ? 0.327 -3.909 26.209 1.00 63.06 149 TYR A C 1
ATOM 1172 O O . TYR A 1 149 ? -0.740 -3.459 25.798 1.00 63.06 149 TYR A O 1
ATOM 1180 N N . GLU A 1 150 ? 1.128 -3.204 27.006 1.00 59.53 150 GLU A N 1
ATOM 1181 C CA . GLU A 1 150 ? 0.922 -1.770 27.187 1.00 59.53 150 GLU A CA 1
ATOM 1182 C C . GLU A 1 150 ? 1.294 -1.064 25.880 1.00 59.53 150 GLU A C 1
ATOM 1184 O O . GLU A 1 150 ? 2.453 -1.080 25.458 1.00 59.53 150 GLU A O 1
ATOM 1189 N N . VAL A 1 151 ? 0.315 -0.416 25.246 1.00 63.34 151 VAL A N 1
ATOM 1190 C CA . VAL A 1 151 ? 0.561 0.531 24.154 1.00 63.34 151 VAL A CA 1
ATOM 1191 C C . VAL A 1 151 ? 1.183 1.777 24.783 1.00 63.34 151 VAL A C 1
ATOM 1193 O O . VAL A 1 151 ? 0.496 2.725 25.146 1.00 63.34 151 VAL A O 1
ATOM 1196 N N . ARG A 1 152 ? 2.500 1.752 25.017 1.00 56.56 152 ARG A N 1
ATOM 1197 C CA . ARG A 1 152 ? 3.163 2.770 25.850 1.00 56.56 152 ARG A CA 1
ATOM 1198 C C . ARG A 1 152 ? 3.256 4.159 25.207 1.00 56.56 152 ARG A C 1
ATOM 1200 O O . ARG A 1 152 ? 3.678 5.084 25.892 1.00 56.56 152 ARG A O 1
ATOM 1207 N N . GLN A 1 153 ? 2.888 4.328 23.934 1.00 68.00 153 GLN A N 1
ATOM 1208 C CA . GLN A 1 153 ? 3.035 5.592 23.197 1.00 68.00 153 GLN A CA 1
ATOM 1209 C C . GLN A 1 153 ? 2.012 5.721 22.049 1.00 68.00 153 GLN A C 1
ATOM 1211 O O . GLN A 1 153 ? 2.398 5.711 20.884 1.00 68.00 153 GLN A O 1
ATOM 1216 N N . ALA A 1 154 ? 0.714 5.824 22.357 1.00 80.69 154 ALA A N 1
ATOM 1217 C CA . ALA A 1 154 ? -0.309 6.186 21.367 1.00 80.69 154 ALA A CA 1
ATOM 1218 C C . ALA A 1 154 ? -0.889 7.577 21.658 1.00 80.69 154 ALA A C 1
ATOM 1220 O O . ALA A 1 154 ? -1.174 7.909 22.810 1.00 80.69 154 ALA A O 1
ATOM 1221 N N . THR A 1 155 ? -1.064 8.396 20.619 1.00 86.88 155 THR A N 1
ATOM 1222 C CA . THR A 1 155 ? -1.821 9.653 20.727 1.00 86.88 155 THR A CA 1
ATOM 1223 C C . THR A 1 155 ? -3.316 9.369 20.931 1.00 86.88 155 THR A C 1
ATOM 1225 O O . THR A 1 155 ? -3.777 8.271 20.615 1.00 86.88 155 THR A O 1
ATOM 1228 N N . PRO A 1 156 ? -4.123 10.339 21.399 1.00 87.25 156 PRO A N 1
ATOM 1229 C CA . PRO A 1 156 ? -5.573 10.163 21.475 1.00 87.25 156 PRO A CA 1
ATOM 1230 C C . PRO A 1 156 ? -6.202 9.726 20.145 1.00 87.25 156 PRO A C 1
ATOM 1232 O O . PRO A 1 156 ? -6.962 8.766 20.139 1.00 87.25 156 PRO A O 1
ATOM 1235 N N . GLN A 1 157 ? -5.805 10.324 19.011 1.00 88.50 157 GLN A N 1
ATOM 1236 C CA . GLN A 1 157 ? -6.319 9.914 17.691 1.00 88.50 157 GLN A CA 1
ATOM 1237 C C . GLN A 1 157 ? -5.934 8.474 17.337 1.00 88.50 157 GLN A C 1
ATOM 1239 O O . GLN A 1 157 ? -6.689 7.756 16.690 1.00 88.50 157 GLN A O 1
ATOM 1244 N N . GLN A 1 158 ? -4.742 8.046 17.750 1.00 90.56 158 GLN A N 1
ATOM 1245 C CA . GLN A 1 158 ? -4.281 6.679 17.555 1.00 90.56 158 GLN A CA 1
ATOM 1246 C C . GLN A 1 158 ? -5.078 5.683 18.409 1.00 90.56 158 GLN A C 1
ATOM 1248 O O . GLN A 1 158 ? -5.379 4.591 17.938 1.00 90.56 158 GLN A O 1
ATOM 1253 N N . ILE A 1 159 ? -5.456 6.056 19.633 1.00 88.19 159 ILE A N 1
ATOM 1254 C CA . ILE A 1 159 ? -6.335 5.241 20.483 1.00 88.19 159 ILE A CA 1
ATOM 1255 C C . ILE A 1 159 ? -7.743 5.173 19.881 1.00 88.19 159 ILE A C 1
ATOM 1257 O O . ILE A 1 159 ? -8.290 4.084 19.759 1.00 88.19 159 ILE A O 1
ATOM 1261 N N . GLU A 1 160 ? -8.307 6.304 19.451 1.00 89.62 160 GLU A N 1
ATOM 1262 C CA . GLU A 1 160 ? -9.606 6.350 18.763 1.00 89.62 160 GLU A CA 1
ATOM 1263 C C . GLU A 1 160 ? -9.630 5.426 17.542 1.00 89.62 160 GLU A C 1
ATOM 1265 O O . GLU A 1 160 ? -10.551 4.627 17.387 1.00 89.62 160 GLU A O 1
ATOM 1270 N N . PHE A 1 161 ? -8.577 5.477 16.721 1.00 91.62 161 PHE A N 1
ATOM 1271 C CA . PHE A 1 161 ? -8.403 4.592 15.572 1.00 91.62 161 PHE A CA 1
ATOM 1272 C C . PHE A 1 161 ? -8.334 3.114 15.967 1.00 91.62 161 PHE A C 1
ATOM 1274 O O . PHE A 1 161 ? -9.043 2.295 15.389 1.00 91.62 161 PHE A O 1
ATOM 1281 N N . LEU A 1 162 ? -7.512 2.768 16.964 1.00 89.69 162 LEU A N 1
ATOM 1282 C CA . LEU A 1 162 ? -7.339 1.380 17.399 1.00 89.69 162 LEU A CA 1
ATOM 1283 C C . LEU A 1 162 ? -8.600 0.778 18.019 1.00 89.69 162 LEU A C 1
ATOM 1285 O O . LEU A 1 162 ? -8.825 -0.420 17.875 1.00 89.69 162 LEU A O 1
ATOM 1289 N N . GLU A 1 163 ? -9.377 1.580 18.742 1.00 86.69 163 GLU A N 1
ATOM 1290 C CA . GLU A 1 163 ? -10.542 1.104 19.490 1.00 86.69 163 GLU A CA 1
ATOM 1291 C C . GLU A 1 163 ? -11.860 1.294 18.722 1.00 86.69 163 GLU A C 1
ATOM 1293 O O . GLU A 1 163 ? -12.881 0.720 19.103 1.00 86.69 163 GLU A O 1
ATOM 1298 N N . GLY A 1 164 ? -11.866 2.092 17.648 1.00 82.00 164 GLY A N 1
ATOM 1299 C CA . GLY A 1 164 ? -13.087 2.444 16.916 1.00 82.00 164 GLY A CA 1
ATOM 1300 C C . GLY A 1 164 ? -14.056 3.292 17.733 1.00 82.00 164 GLY A C 1
ATOM 1301 O O . GLY A 1 164 ? -15.271 3.175 17.566 1.00 82.00 164 GLY A O 1
ATOM 1302 N N . ILE A 1 165 ? -13.533 4.105 18.651 1.00 80.19 165 ILE A N 1
ATOM 1303 C CA . ILE A 1 165 ? -14.316 4.964 19.548 1.00 80.19 165 ILE A CA 1
ATOM 1304 C C . ILE A 1 165 ? -14.011 6.435 19.277 1.00 80.19 165 ILE A C 1
ATOM 1306 O O . ILE A 1 165 ? -12.966 6.771 18.731 1.00 80.19 165 ILE A O 1
ATOM 1310 N N . ASN A 1 166 ? -14.915 7.315 19.702 1.00 75.25 166 ASN A N 1
ATOM 1311 C CA . ASN A 1 166 ? -14.665 8.752 19.766 1.00 75.25 166 ASN A CA 1
ATOM 1312 C C . ASN A 1 166 ? -14.429 9.124 21.235 1.00 75.25 166 ASN A C 1
ATOM 1314 O O . ASN A 1 166 ? -15.279 8.816 22.073 1.00 75.25 166 ASN A O 1
ATOM 1318 N N . LEU A 1 167 ? -13.279 9.723 21.555 1.00 71.19 167 LEU A N 1
ATOM 1319 C CA . LEU A 1 167 ? -12.9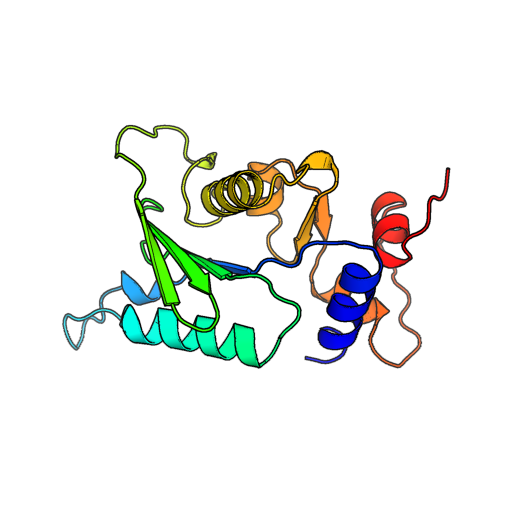35 10.127 22.923 1.00 71.19 167 LEU A CA 1
ATOM 1320 C C . LEU A 1 167 ? -13.375 11.568 23.244 1.00 71.19 167 LEU A C 1
ATOM 1322 O O . LEU A 1 167 ? -13.116 12.032 24.357 1.00 71.19 167 LEU A O 1
ATOM 1326 N N . ASN A 1 168 ? -14.030 12.256 22.299 1.00 62.34 168 ASN A N 1
ATOM 1327 C CA . ASN A 1 168 ? -14.517 13.635 22.435 1.00 62.34 168 ASN A CA 1
ATOM 1328 C C . ASN A 1 168 ? -15.997 13.723 22.820 1.00 62.34 168 ASN A C 1
ATOM 1330 O O . ASN A 1 168 ? -16.814 12.963 22.249 1.00 62.34 168 ASN A O 1
#

Secondary structure (DSSP, 8-state):
-TTHHHHHHHHHHTTPPEEEEEE-GGGTSBPTTTSSBSS-HHHHHHHHHHHHHH-TTEEEEEEE-SSSS-EEEEEETTEEEEEE--TT---GGG-SSTTS-HHHHHHHHHHT--GGG-EEES-HHHHHHHT-EEE-HHHHHHTTSSS----TT--HHHHHHHHT----